Protein AF-A0A291Q7J2-F1 (afdb_monomer)

Organism: NCBI:txid1616117

Sequence (120 aa):
MKKFASLLSVVAMTGATFAAGTVAAGAATPEAAPTAVSSGSCPGKGMTVKAKESVKIRKTKKLNGTAVGLFPKGAKAKFTACTVSSGQTYRNLCGWDEDNRWSPIAYRGMKGWVPTACEI

Nearest PDB structures (foldseek):
  6biq-assembly4_C  TM=8.774E-01  e=1.745E-02  Trichomonas vaginalis
  4krt-assembly2_B  TM=7.238E-01  e=1.845E-02  Clostridium phage phiSM101
  6bio-assembly1_A  TM=8.635E-01  e=1.947E-01  Trichomonas vaginalis
  1udl-assembly1_A  TM=3.615E-01  e=5.652E-01  Homo sapiens
  8gme-assembly2_D  TM=4.472E-01  e=2.571E+00  Tequatrovirus

pLDDT: mean 78.38, std 22.17, range [40.47, 98.25]

Secondary structure (DSSP, 8-state):
------------------------------------------TTTT-EEEBSS-EEEESSSSTTSPEEEEE-TT-EEEESSSS-EEEEEEEEETTEEEEEEEEEEEETTEEEEEEGGGB-

Mean predicted aligned error: 15.54 Å

Structure (mmCIF, N/CA/C/O backbone):
data_AF-A0A291Q7J2-F1
#
_entry.id   AF-A0A291Q7J2-F1
#
loop_
_atom_site.group_PDB
_atom_site.id
_atom_site.type_symbol
_atom_site.label_atom_id
_atom_site.label_alt_id
_atom_site.label_comp_id
_atom_site.label_asym_id
_atom_site.label_entity_id
_atom_site.label_seq_id
_atom_site.pdbx_PDB_ins_code
_atom_site.Cartn_x
_atom_site.Cartn_y
_atom_site.Cartn_z
_atom_site.occupancy
_atom_site.B_iso_or_equiv
_atom_site.auth_seq_id
_atom_site.auth_comp_id
_atom_site.auth_asym_id
_atom_site.auth_atom_id
_atom_site.pdbx_PDB_model_num
ATOM 1 N N . MET A 1 1 ? -16.632 -26.279 46.308 1.00 40.75 1 MET A N 1
ATOM 2 C CA . MET A 1 1 ? -15.639 -25.700 47.239 1.00 40.75 1 MET A CA 1
ATOM 3 C C . MET A 1 1 ? -15.145 -24.373 46.663 1.00 40.75 1 MET A C 1
ATOM 5 O O . MET A 1 1 ? -14.709 -24.393 45.527 1.00 40.75 1 MET A O 1
ATOM 9 N N . LYS A 1 2 ? -15.294 -23.272 47.432 1.00 40.47 2 LYS A N 1
ATOM 10 C CA . LYS A 1 2 ? -14.628 -21.937 47.356 1.00 40.47 2 LYS A CA 1
ATOM 11 C C . LYS A 1 2 ? -14.579 -21.254 45.967 1.00 40.47 2 LYS A C 1
ATOM 13 O O . LYS A 1 2 ? -13.760 -21.622 45.146 1.00 40.47 2 LYS A O 1
ATOM 18 N N . LYS A 1 3 ? -15.457 -20.313 45.574 1.00 42.97 3 LYS A N 1
ATOM 19 C CA . LYS A 1 3 ? -15.701 -18.937 46.086 1.00 42.97 3 LYS A CA 1
ATOM 20 C C . LYS A 1 3 ? -14.439 -18.225 46.595 1.00 42.97 3 LYS A C 1
ATOM 22 O O . LYS A 1 3 ? -14.047 -18.464 47.729 1.00 42.97 3 LYS A O 1
ATOM 27 N N . PHE A 1 4 ? -13.909 -17.292 45.799 1.00 48.44 4 PHE A N 1
ATOM 28 C CA . PHE A 1 4 ? -13.101 -16.168 46.281 1.00 48.44 4 PHE A CA 1
ATOM 29 C C . PHE A 1 4 ? -13.573 -14.872 45.617 1.00 48.44 4 PHE A C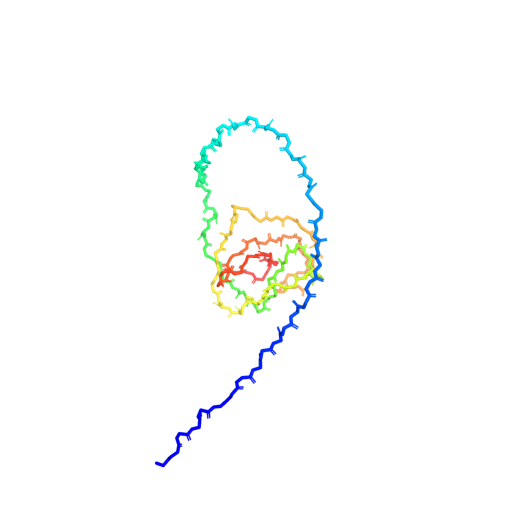 1
ATOM 31 O O . PHE A 1 4 ? -13.267 -14.577 44.467 1.00 48.44 4 PHE A O 1
ATOM 38 N N . ALA A 1 5 ? -14.379 -14.142 46.383 1.00 49.22 5 ALA A N 1
ATOM 39 C CA . ALA A 1 5 ? -14.574 -12.708 46.281 1.00 49.22 5 ALA A CA 1
ATOM 40 C C . ALA A 1 5 ? -13.519 -12.034 47.172 1.00 49.22 5 ALA A C 1
ATOM 42 O O . ALA A 1 5 ? -13.299 -12.520 48.282 1.00 49.22 5 ALA A O 1
ATOM 43 N N . SER A 1 6 ? -12.888 -10.953 46.706 1.00 44.19 6 SER A N 1
ATOM 44 C CA . SER A 1 6 ? -12.195 -9.911 47.497 1.00 44.19 6 SER A CA 1
ATOM 45 C C . SER A 1 6 ? -11.359 -9.038 46.555 1.00 44.19 6 SER A C 1
ATOM 47 O O . SER A 1 6 ? -10.811 -9.570 45.601 1.00 44.19 6 SER A O 1
ATOM 49 N N . LEU A 1 7 ? -11.143 -7.737 46.738 1.00 47.19 7 LEU A N 1
ATOM 50 C CA . LEU A 1 7 ? -11.627 -6.720 47.675 1.00 47.19 7 LEU A CA 1
ATOM 51 C C . LEU A 1 7 ? -11.088 -5.371 47.142 1.00 47.19 7 LEU A C 1
ATOM 53 O O . LEU A 1 7 ? -9.987 -5.316 46.604 1.00 47.19 7 LEU A O 1
ATOM 57 N N . LEU A 1 8 ? -11.897 -4.322 47.301 1.00 50.47 8 LEU A N 1
ATOM 58 C CA . LEU A 1 8 ? -11.564 -2.921 47.607 1.00 50.47 8 LEU A CA 1
ATOM 59 C C . LEU A 1 8 ? -10.150 -2.370 47.299 1.00 50.47 8 LEU A C 1
ATOM 61 O O . LEU A 1 8 ? -9.157 -2.760 47.906 1.00 50.47 8 LEU A O 1
ATOM 65 N N . SER A 1 9 ? -10.109 -1.270 46.540 1.00 44.66 9 SER A N 1
ATOM 66 C CA . SER A 1 9 ? -9.244 -0.122 46.858 1.00 44.66 9 SER A CA 1
ATOM 67 C C . SER A 1 9 ? -9.916 1.175 46.410 1.00 44.66 9 SER A C 1
ATOM 69 O O . SER A 1 9 ? -10.042 1.466 45.224 1.00 44.66 9 SER A O 1
ATOM 71 N N . VAL A 1 10 ? -10.398 1.920 47.405 1.00 49.84 10 VAL A N 1
ATOM 72 C CA . VAL A 1 10 ? -10.876 3.299 47.304 1.00 49.84 10 VAL A CA 1
ATOM 73 C C . VAL A 1 10 ? -9.643 4.194 47.388 1.00 49.84 10 VAL A C 1
ATOM 75 O O . VAL A 1 10 ? -8.947 4.168 48.399 1.00 49.84 10 VAL A O 1
ATOM 78 N N . VAL A 1 11 ? -9.371 4.991 46.354 1.00 58.19 11 VAL A N 1
ATOM 79 C CA . VAL A 1 11 ? -8.447 6.127 46.458 1.00 58.19 11 VAL A CA 1
ATOM 80 C C . VAL A 1 11 ? -9.297 7.386 46.536 1.00 58.19 11 VAL A C 1
ATOM 82 O O . VAL A 1 11 ? -9.892 7.820 45.552 1.00 58.19 11 VAL A O 1
ATOM 85 N N . ALA A 1 12 ? -9.381 7.932 47.746 1.00 49.75 12 ALA A N 1
ATOM 86 C CA . ALA A 1 12 ? -9.876 9.272 47.996 1.00 49.75 12 ALA A CA 1
ATOM 87 C C . ALA A 1 12 ? -8.844 10.274 47.460 1.00 49.75 12 ALA A C 1
ATOM 89 O O . ALA A 1 12 ? -7.695 10.271 47.899 1.00 49.75 12 ALA A O 1
ATOM 90 N N . MET A 1 13 ? -9.247 11.118 46.510 1.00 53.97 13 MET A N 1
ATOM 91 C CA . MET A 1 13 ? -8.453 12.265 46.076 1.00 53.97 13 MET A CA 1
ATOM 92 C C . MET A 1 13 ? -9.157 13.537 46.542 1.00 53.97 13 MET A C 1
ATOM 94 O O . MET A 1 13 ? -10.236 13.898 46.074 1.00 53.97 13 MET A O 1
ATOM 98 N N . THR A 1 14 ? -8.551 14.158 47.544 1.00 53.66 14 THR A N 1
ATOM 99 C CA . THR A 1 14 ? -8.992 15.378 48.206 1.00 53.66 14 THR A CA 1
ATOM 100 C C . THR A 1 14 ? -8.719 16.591 47.315 1.00 53.66 14 THR A C 1
ATOM 102 O O . THR A 1 14 ? -7.581 16.829 46.931 1.00 53.66 14 THR A O 1
ATOM 105 N N . GLY A 1 15 ? -9.782 17.343 47.020 1.00 46.41 15 GLY A N 1
ATOM 106 C CA . GLY A 1 15 ? -9.842 18.807 46.933 1.00 46.41 15 GLY A CA 1
ATOM 107 C C . GLY A 1 15 ? -8.802 19.586 46.116 1.00 46.41 15 GLY A C 1
ATOM 108 O O . GLY A 1 15 ? -7.696 19.838 46.578 1.00 46.41 15 GLY A O 1
ATOM 109 N N . ALA A 1 16 ? -9.263 20.176 45.011 1.00 48.38 16 ALA A N 1
ATOM 110 C CA . ALA A 1 16 ? -8.796 21.484 44.556 1.00 48.38 16 ALA A CA 1
ATOM 111 C C . ALA A 1 16 ? -10.021 22.329 44.172 1.00 48.38 16 ALA A C 1
ATOM 113 O O . ALA A 1 16 ? -10.735 22.031 43.217 1.00 48.38 16 ALA A O 1
ATOM 114 N N . THR A 1 17 ? -10.297 23.355 44.974 1.00 52.16 17 THR A N 1
ATOM 115 C CA . THR A 1 17 ? -11.300 24.392 44.717 1.00 52.16 17 THR A CA 1
ATOM 116 C C . THR A 1 17 ? -10.887 25.208 43.496 1.00 52.16 17 THR A C 1
ATOM 118 O O . THR A 1 17 ? -9.886 25.922 43.553 1.00 52.16 17 THR A O 1
ATOM 121 N N . PHE A 1 18 ? -11.658 25.134 42.411 1.00 51.94 18 PHE A N 1
ATOM 122 C CA . PHE A 1 18 ? -11.520 26.055 41.286 1.00 51.94 18 PHE A CA 1
ATOM 123 C C . PHE A 1 18 ? -12.528 27.195 41.413 1.00 51.94 18 PHE A C 1
ATOM 125 O O . PHE A 1 18 ? -13.723 26.988 41.615 1.00 51.94 18 PHE A O 1
ATOM 132 N N . ALA A 1 19 ? -11.974 28.402 41.343 1.00 46.84 19 ALA A N 1
ATOM 133 C CA . ALA A 1 19 ? -12.645 29.681 41.438 1.00 46.84 19 ALA A CA 1
ATOM 134 C C . ALA A 1 19 ? -13.791 29.818 40.425 1.00 46.84 19 ALA A C 1
ATOM 136 O O . ALA A 1 19 ? -13.671 29.432 39.261 1.00 46.84 19 ALA A O 1
ATOM 137 N N . ALA A 1 20 ? -14.888 30.417 40.886 1.00 47.78 20 ALA A N 1
ATOM 138 C CA . ALA A 1 20 ? -16.001 30.842 40.057 1.00 47.78 20 ALA A CA 1
ATOM 139 C C . ALA A 1 20 ? -15.524 31.892 39.039 1.00 47.78 20 ALA A C 1
ATOM 141 O O . ALA A 1 20 ? -15.213 33.025 39.401 1.00 47.78 20 ALA A O 1
ATOM 142 N N . GLY A 1 21 ? -15.462 31.498 37.769 1.00 44.41 21 GLY A N 1
ATOM 143 C CA . GLY A 1 21 ? -15.323 32.398 36.631 1.00 44.41 21 GLY A CA 1
ATOM 144 C C . GLY A 1 21 ? -16.674 32.546 35.939 1.00 44.41 21 GLY A C 1
ATOM 145 O O . GLY A 1 21 ? -17.205 31.583 35.390 1.00 44.41 21 GLY A O 1
ATOM 146 N N . THR A 1 22 ? -17.243 33.744 35.986 1.00 51.31 22 THR A N 1
ATOM 147 C CA . THR A 1 22 ? -18.416 34.163 35.214 1.00 51.31 22 THR A CA 1
ATOM 148 C C . THR A 1 22 ? -18.110 34.059 33.719 1.00 51.31 22 THR A C 1
ATOM 150 O O . THR A 1 22 ? -17.231 34.762 33.224 1.00 51.31 22 THR A O 1
ATOM 153 N N . VAL A 1 23 ? -18.843 33.218 32.983 1.00 45.56 23 VAL A N 1
ATOM 154 C CA . VAL A 1 23 ? -18.830 33.232 31.512 1.00 45.56 23 VAL A CA 1
ATOM 155 C C . VAL A 1 23 ? -20.130 33.815 30.979 1.00 45.56 23 VAL A C 1
ATOM 157 O O . VAL A 1 23 ? -21.232 33.402 31.334 1.00 45.56 23 VAL A O 1
ATOM 160 N N . ALA A 1 24 ? -19.940 34.846 30.163 1.00 42.72 24 ALA A N 1
ATOM 161 C CA . ALA A 1 24 ? -20.946 35.639 29.493 1.00 42.72 24 ALA A CA 1
ATOM 162 C C . ALA A 1 24 ? -21.830 34.802 28.558 1.00 42.72 24 ALA A C 1
ATOM 164 O O . ALA A 1 24 ? -21.384 33.836 27.937 1.00 42.72 24 ALA A O 1
ATOM 165 N N . ALA A 1 25 ? -23.085 35.234 28.437 1.00 49.53 25 ALA A N 1
ATOM 166 C CA . ALA A 1 25 ? -24.047 34.747 27.464 1.00 49.53 25 ALA A CA 1
ATOM 167 C C . ALA A 1 25 ? -23.496 34.884 26.032 1.00 49.53 25 ALA A C 1
ATOM 169 O O . ALA A 1 25 ? -23.217 35.989 25.568 1.00 49.53 25 ALA A O 1
ATOM 170 N N . GLY A 1 26 ? -23.361 33.755 25.337 1.00 41.97 26 GLY A N 1
ATOM 171 C CA . GLY A 1 26 ? -23.062 33.677 23.910 1.00 41.97 26 GLY A CA 1
ATOM 172 C C . GLY A 1 26 ? -24.213 32.980 23.191 1.00 41.97 26 GLY A C 1
ATOM 173 O O . GLY A 1 26 ? -24.588 31.868 23.555 1.00 41.97 26 GLY A O 1
ATOM 174 N N . ALA A 1 27 ? -24.799 33.672 22.218 1.00 49.34 27 ALA A N 1
ATOM 175 C CA . ALA A 1 27 ? -25.952 33.246 21.437 1.00 49.34 27 ALA A CA 1
ATOM 176 C C . ALA A 1 27 ? -25.751 31.874 20.764 1.00 49.34 27 ALA A C 1
ATOM 178 O O . ALA A 1 27 ? -24.702 31.596 20.184 1.00 49.34 27 ALA A O 1
ATOM 179 N N . ALA A 1 28 ? -26.788 31.036 20.824 1.00 48.97 28 ALA A N 1
ATOM 180 C CA . ALA A 1 28 ? -26.839 29.746 20.152 1.00 48.97 28 ALA A CA 1
ATOM 181 C C . ALA A 1 28 ? -27.010 29.937 18.636 1.00 48.97 28 ALA A C 1
ATOM 183 O O . ALA A 1 28 ? -28.066 30.362 18.166 1.00 48.97 28 ALA A O 1
ATOM 184 N N . THR A 1 29 ? -25.973 29.605 17.871 1.00 49.66 29 THR A N 1
ATOM 185 C CA . THR A 1 29 ? -26.041 29.469 16.410 1.00 49.66 29 THR A CA 1
ATOM 186 C C . THR A 1 29 ? -26.530 28.054 16.069 1.00 49.66 29 THR A C 1
ATOM 188 O O . THR A 1 29 ? -26.009 27.098 16.646 1.00 49.66 29 THR A O 1
ATOM 191 N N . PRO A 1 30 ? -27.508 27.868 15.164 1.00 50.00 30 PRO A N 1
ATOM 192 C CA . PRO A 1 30 ? -27.978 26.538 14.787 1.00 50.00 30 PRO A CA 1
ATOM 193 C C . PRO A 1 30 ? -26.901 25.774 14.004 1.00 50.00 30 PRO A C 1
ATOM 195 O O . PRO A 1 30 ? -26.405 26.238 12.977 1.00 50.00 30 PRO A O 1
ATOM 198 N N . GLU A 1 31 ? -26.550 24.590 14.504 1.00 56.84 31 GLU A N 1
ATOM 199 C CA . GLU A 1 31 ? -25.625 23.653 13.871 1.00 56.84 31 GLU A CA 1
ATOM 200 C C . GLU A 1 31 ? -26.294 23.029 12.637 1.00 56.84 31 GLU A C 1
ATOM 202 O O . GLU A 1 31 ? -27.278 22.294 12.734 1.00 56.84 31 GLU A O 1
ATOM 207 N N . ALA A 1 32 ? -25.798 23.383 11.450 1.00 50.97 32 ALA A N 1
ATOM 208 C CA . ALA A 1 32 ? -26.272 22.830 10.189 1.00 50.97 32 ALA A CA 1
ATOM 209 C C . ALA A 1 32 ? -25.948 21.329 10.117 1.00 50.97 32 ALA A C 1
ATOM 211 O O . ALA A 1 32 ? -24.798 20.919 10.280 1.00 50.97 32 ALA A O 1
ATOM 212 N N . ALA A 1 33 ? -26.968 20.509 9.854 1.00 61.09 33 ALA A N 1
ATOM 213 C CA . ALA A 1 33 ? -26.822 19.066 9.701 1.00 61.09 33 ALA A CA 1
ATOM 214 C C . ALA A 1 33 ? -25.812 18.724 8.583 1.00 61.09 33 ALA A C 1
ATOM 216 O O . ALA A 1 33 ? -25.845 19.352 7.520 1.00 61.09 33 ALA A O 1
ATOM 217 N N . PRO A 1 34 ? -24.927 17.727 8.774 1.00 50.28 34 PRO A N 1
ATOM 218 C CA . PRO A 1 34 ? -23.932 17.377 7.772 1.00 50.28 34 PRO A CA 1
ATOM 219 C C . PRO A 1 34 ? -24.608 16.821 6.515 1.00 50.28 34 PRO A C 1
ATOM 221 O O . PRO A 1 34 ? -25.216 15.749 6.526 1.00 50.28 34 PRO A O 1
ATOM 224 N N . THR A 1 35 ? -24.465 17.547 5.409 1.00 46.88 35 THR A N 1
ATOM 225 C CA . THR A 1 35 ? -24.861 17.105 4.073 1.00 46.88 35 THR A CA 1
ATOM 226 C C . THR A 1 35 ? -24.073 15.848 3.710 1.00 46.88 35 THR A C 1
ATOM 228 O O . THR A 1 35 ? -22.849 15.884 3.566 1.00 46.88 35 THR A O 1
ATOM 231 N N . ALA A 1 36 ? -24.766 14.718 3.565 1.00 57.78 36 ALA A N 1
ATOM 232 C CA . ALA A 1 36 ? -2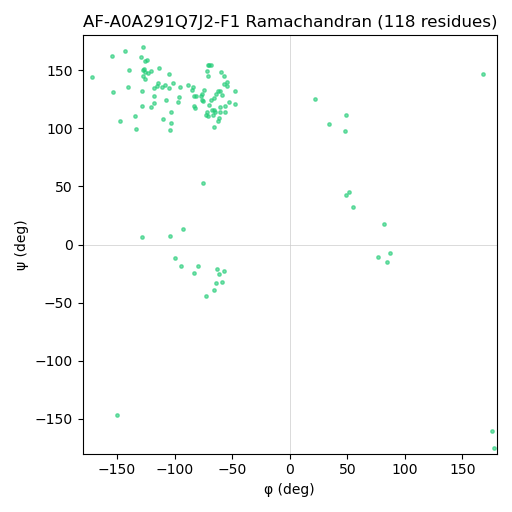4.167 13.481 3.088 1.00 57.78 36 ALA A CA 1
ATOM 233 C C . ALA A 1 36 ? -23.655 13.684 1.654 1.00 57.78 36 ALA A C 1
ATOM 235 O O . ALA A 1 36 ? -24.428 13.771 0.700 1.00 57.78 36 ALA A O 1
ATOM 236 N N . VAL A 1 37 ? -22.334 13.778 1.500 1.00 45.66 37 VAL A N 1
ATOM 237 C CA . VAL A 1 37 ? -21.687 13.818 0.189 1.00 45.66 37 VAL A CA 1
ATOM 238 C C . VAL A 1 37 ? -21.869 12.468 -0.500 1.00 45.66 37 VAL A C 1
ATOM 240 O O . VAL A 1 37 ? -21.375 11.438 -0.036 1.00 45.66 37 VAL A O 1
ATOM 243 N N . SER A 1 38 ? -22.595 12.480 -1.619 1.00 48.62 38 SER A N 1
ATOM 244 C CA . SER A 1 38 ? -22.723 11.334 -2.514 1.00 48.62 38 SER A CA 1
ATOM 245 C C . SER A 1 38 ? -21.327 10.893 -2.947 1.00 48.62 38 SER A C 1
ATOM 247 O O . SER A 1 38 ? -20.593 11.634 -3.606 1.00 48.62 38 SER A O 1
ATOM 249 N N . SER A 1 39 ? -20.920 9.696 -2.529 1.00 49.81 39 SER A N 1
ATOM 250 C CA . SER A 1 39 ? -19.664 9.098 -2.957 1.00 49.81 39 SER A CA 1
ATOM 251 C C . SER A 1 39 ? -19.750 8.800 -4.450 1.00 49.81 39 SER A C 1
ATOM 253 O O . SER A 1 39 ? -20.361 7.804 -4.841 1.00 49.81 39 SER A O 1
ATOM 255 N N . GLY A 1 40 ? -19.144 9.661 -5.270 1.00 49.31 40 GLY A N 1
ATOM 256 C CA . GLY A 1 40 ? -19.011 9.447 -6.707 1.00 49.31 40 GLY A CA 1
ATOM 257 C C . GLY A 1 40 ? -18.503 8.033 -6.983 1.00 49.31 40 GLY A C 1
ATOM 258 O O . GLY A 1 40 ? -17.456 7.625 -6.471 1.00 49.31 40 GLY A O 1
ATOM 259 N N . SER A 1 41 ? -19.284 7.260 -7.739 1.00 53.19 41 SER A N 1
ATOM 260 C CA . SER A 1 41 ? -18.883 5.925 -8.172 1.00 53.19 41 SER A CA 1
ATOM 261 C C . SER A 1 41 ? -17.716 6.072 -9.130 1.00 53.19 41 SER A C 1
ATOM 263 O O . SER A 1 41 ? -17.869 6.587 -10.233 1.00 53.19 41 SER A O 1
ATOM 265 N N . CYS A 1 42 ? -16.542 5.635 -8.698 1.00 57.44 42 CYS A N 1
ATOM 266 C CA . CYS A 1 42 ? -15.398 5.502 -9.574 1.00 57.44 42 CYS A CA 1
ATOM 267 C C . CYS A 1 42 ? -15.085 4.016 -9.762 1.00 57.44 42 CYS A C 1
ATOM 269 O O . CYS A 1 42 ? -15.086 3.265 -8.782 1.00 57.44 42 CYS A O 1
ATOM 271 N N . PRO A 1 43 ? -14.807 3.583 -11.001 1.00 64.31 43 PRO A N 1
ATOM 272 C CA . PRO A 1 43 ? -14.780 2.168 -11.367 1.00 64.31 43 PRO A CA 1
ATOM 273 C C . PRO A 1 43 ? -13.718 1.358 -10.607 1.00 64.31 43 PRO A C 1
ATOM 275 O O . PRO A 1 43 ? -13.898 0.164 -10.401 1.00 64.31 43 PRO A O 1
ATOM 278 N N . GLY A 1 44 ? -12.645 2.005 -10.134 1.00 62.38 44 GLY A N 1
ATOM 279 C CA . GLY A 1 44 ? -11.576 1.354 -9.369 1.00 62.38 44 GLY A CA 1
ATOM 280 C C . GLY A 1 44 ? -11.846 1.191 -7.868 1.00 62.38 44 GLY A C 1
ATOM 281 O O . GLY A 1 44 ? -11.289 0.296 -7.233 1.00 62.38 44 GLY A O 1
ATOM 282 N N . LYS A 1 45 ? -12.700 2.020 -7.253 1.00 76.56 45 LYS A N 1
ATOM 283 C CA . LYS A 1 45 ? -12.906 1.974 -5.796 1.00 76.56 45 LYS A CA 1
ATOM 284 C C . LYS A 1 45 ? -13.786 0.789 -5.425 1.00 76.56 45 LYS A C 1
ATOM 286 O O . LYS A 1 45 ? -14.894 0.635 -5.921 1.00 76.56 45 LYS A O 1
ATOM 291 N N . GLY A 1 46 ? -13.309 -0.028 -4.491 1.00 79.12 46 GLY A N 1
ATOM 292 C CA . GLY A 1 46 ? -13.983 -1.260 -4.089 1.00 79.12 46 GLY A CA 1
ATOM 293 C C . GLY A 1 46 ? -13.624 -2.480 -4.938 1.00 79.12 46 GLY A C 1
ATOM 294 O O . GLY A 1 46 ? -13.975 -3.589 -4.528 1.00 79.12 46 GLY A O 1
ATOM 295 N N . MET A 1 47 ? -12.870 -2.311 -6.036 1.00 87.06 47 MET A N 1
ATOM 296 C CA . MET A 1 47 ? -12.254 -3.441 -6.731 1.00 87.06 47 MET A CA 1
ATOM 297 C C . MET A 1 47 ? -11.356 -4.220 -5.774 1.00 87.06 47 MET A C 1
ATOM 299 O O . MET A 1 47 ? -10.729 -3.655 -4.874 1.00 87.06 47 MET A O 1
ATOM 303 N N . THR A 1 48 ? -11.329 -5.535 -5.959 1.00 91.19 48 THR A N 1
ATOM 304 C CA . THR A 1 48 ? -10.536 -6.428 -5.120 1.00 91.19 48 THR A CA 1
ATOM 305 C C . THR A 1 48 ? -9.196 -6.699 -5.774 1.00 91.19 48 THR A C 1
ATOM 307 O O . THR A 1 48 ? -9.146 -7.016 -6.955 1.00 91.19 48 THR A O 1
ATOM 310 N N . VAL A 1 49 ? -8.141 -6.634 -4.976 1.00 93.25 49 VAL A N 1
ATOM 311 C CA . VAL A 1 49 ? -6.771 -6.941 -5.373 1.00 93.25 49 VAL A CA 1
ATOM 312 C C . VAL A 1 49 ? -6.204 -8.036 -4.481 1.00 93.25 49 VAL A C 1
ATOM 314 O O . VAL A 1 49 ? -6.579 -8.134 -3.305 1.00 93.25 49 VAL A O 1
ATOM 317 N N . LYS A 1 50 ? -5.326 -8.883 -5.022 1.00 96.69 50 LYS A N 1
ATOM 318 C CA . LYS A 1 50 ? -4.614 -9.908 -4.257 1.00 96.69 50 LYS A CA 1
ATOM 319 C C . LYS A 1 50 ? -3.160 -9.529 -4.023 1.00 96.69 50 LYS A C 1
ATOM 321 O O . LYS A 1 50 ? -2.513 -8.947 -4.879 1.00 96.69 50 LYS A O 1
ATO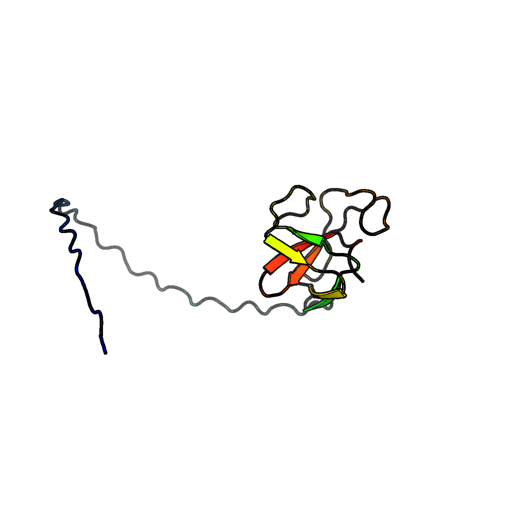M 326 N N . ALA A 1 51 ? -2.617 -9.928 -2.878 1.00 96.94 51 ALA A N 1
ATOM 327 C CA . ALA A 1 51 ? -1.189 -9.786 -2.619 1.00 96.94 51 ALA A CA 1
ATOM 328 C C . ALA A 1 51 ? -0.392 -10.859 -3.380 1.00 96.94 51 ALA A C 1
ATOM 330 O O . ALA A 1 51 ? -0.607 -12.057 -3.168 1.00 96.94 51 ALA A O 1
ATOM 331 N N . LYS A 1 52 ? 0.573 -10.446 -4.204 1.00 96.25 52 LYS A N 1
ATOM 332 C CA . LYS A 1 52 ? 1.557 -11.339 -4.837 1.00 96.25 52 LYS A CA 1
ATOM 333 C C . LYS A 1 52 ? 2.485 -11.972 -3.798 1.00 96.25 52 LYS A C 1
ATOM 335 O O . LYS A 1 52 ? 2.811 -13.157 -3.875 1.00 96.25 52 LYS A O 1
ATOM 340 N N . GLU A 1 53 ? 2.865 -11.179 -2.799 1.00 95.69 53 GLU A N 1
ATOM 341 C CA . GLU A 1 53 ? 3.755 -11.526 -1.690 1.00 95.69 53 GLU A CA 1
ATOM 342 C C . GLU A 1 53 ? 3.280 -10.850 -0.399 1.00 95.69 53 GLU A C 1
ATOM 344 O O . GLU A 1 53 ? 2.443 -9.949 -0.429 1.00 95.69 53 GLU A O 1
ATOM 349 N N . SER A 1 54 ? 3.800 -11.278 0.752 1.00 96.50 54 SER A N 1
ATOM 350 C CA . SER A 1 54 ? 3.457 -10.648 2.029 1.00 96.50 54 SER A CA 1
ATOM 351 C C . SER A 1 54 ? 4.106 -9.267 2.135 1.00 96.50 54 SER A C 1
ATOM 353 O O . SER A 1 54 ? 5.325 -9.160 2.245 1.00 96.50 54 SER A O 1
ATOM 355 N N . VAL A 1 55 ? 3.293 -8.208 2.152 1.00 96.62 55 VAL A N 1
ATOM 356 C CA . VAL A 1 55 ? 3.762 -6.815 2.138 1.00 96.62 55 VAL A CA 1
ATOM 357 C C . VAL A 1 55 ? 3.156 -5.998 3.276 1.00 96.62 55 VAL A C 1
ATOM 359 O O . VAL A 1 55 ? 2.018 -6.204 3.692 1.00 96.62 55 VAL A O 1
ATOM 362 N N . LYS A 1 56 ? 3.923 -5.054 3.827 1.00 97.88 56 LYS A N 1
ATOM 363 C CA . LYS A 1 56 ? 3.440 -4.157 4.888 1.00 97.88 56 LYS A CA 1
ATOM 364 C C . LYS A 1 56 ? 2.504 -3.099 4.304 1.00 97.88 56 LYS A C 1
ATOM 366 O O . LYS A 1 56 ? 2.860 -2.432 3.336 1.00 97.88 56 LYS A O 1
ATOM 371 N N . ILE A 1 57 ? 1.362 -2.892 4.953 1.00 98.12 57 ILE A N 1
ATOM 372 C CA . ILE A 1 57 ? 0.437 -1.787 4.675 1.00 98.12 57 ILE A CA 1
ATOM 373 C C . ILE A 1 57 ? 0.950 -0.562 5.426 1.00 98.12 57 ILE A C 1
ATOM 375 O O . ILE A 1 57 ? 1.199 -0.647 6.630 1.00 98.12 57 ILE A O 1
ATOM 379 N N . ARG A 1 58 ? 1.119 0.576 4.749 1.00 98.25 58 ARG A N 1
ATOM 380 C CA . ARG A 1 58 ? 1.786 1.756 5.328 1.00 98.25 58 ARG A CA 1
ATOM 381 C C . ARG A 1 58 ? 0.899 2.992 5.353 1.00 98.25 58 ARG A C 1
ATOM 383 O O . ARG A 1 58 ? 0.073 3.180 4.467 1.00 98.25 58 ARG A O 1
ATOM 390 N N . LYS A 1 59 ? 1.097 3.871 6.345 1.00 97.38 59 LYS A N 1
ATOM 391 C CA . LYS A 1 59 ? 0.388 5.169 6.414 1.00 97.38 59 LYS A CA 1
ATOM 392 C C . LYS A 1 59 ? 0.748 6.087 5.249 1.00 97.38 59 LYS A C 1
ATOM 394 O O . LYS A 1 59 ? -0.086 6.857 4.789 1.00 97.38 59 LYS A O 1
ATOM 399 N N . THR A 1 60 ? 1.989 6.003 4.778 1.00 97.12 60 THR A N 1
ATOM 400 C CA . THR A 1 60 ? 2.530 6.836 3.701 1.00 97.12 60 THR A CA 1
ATOM 401 C C . THR A 1 60 ? 3.115 5.967 2.592 1.00 97.12 60 THR A C 1
ATOM 403 O O . THR A 1 60 ? 3.488 4.816 2.817 1.00 97.12 60 THR A O 1
ATOM 406 N N . LYS A 1 61 ? 3.213 6.534 1.386 1.00 97.56 61 LYS A N 1
ATOM 407 C CA . LYS A 1 61 ? 3.751 5.898 0.172 1.00 97.56 61 LYS A CA 1
ATOM 408 C C . LYS A 1 61 ? 5.286 5.813 0.198 1.00 97.56 61 LYS A C 1
ATOM 410 O O . LYS A 1 61 ? 5.959 6.358 -0.674 1.00 97.56 61 LYS A O 1
ATOM 415 N N . LYS A 1 62 ? 5.838 5.250 1.276 1.00 96.81 62 LYS A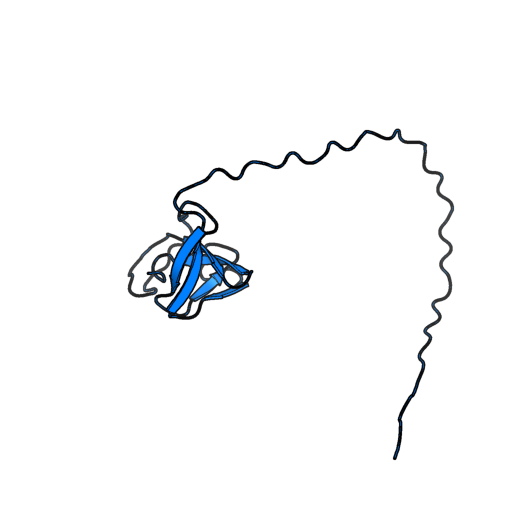 N 1
ATOM 416 C CA . LYS A 1 62 ? 7.279 5.123 1.537 1.00 96.81 62 LYS A CA 1
ATOM 417 C C . LYS A 1 62 ? 7.585 3.771 2.168 1.00 96.81 62 LYS A C 1
ATOM 419 O O . LYS A 1 62 ? 6.922 3.397 3.130 1.00 96.81 62 LYS A O 1
ATOM 424 N N . LEU A 1 63 ? 8.627 3.075 1.715 1.00 95.62 63 LEU A N 1
ATOM 425 C CA . LEU A 1 63 ? 9.074 1.789 2.274 1.00 95.62 63 LEU A CA 1
ATOM 426 C C . LEU A 1 63 ? 9.542 1.890 3.732 1.00 95.62 63 LEU A C 1
ATOM 428 O O . LEU A 1 63 ? 9.513 0.894 4.446 1.00 95.62 63 LEU A O 1
ATOM 432 N N . ASN A 1 64 ? 9.914 3.078 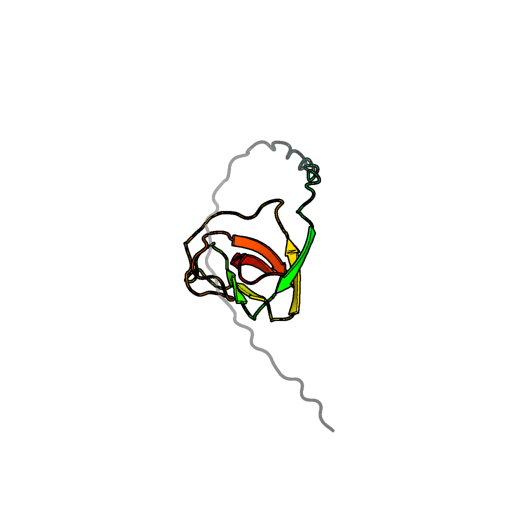4.203 1.00 95.25 64 ASN A N 1
ATOM 433 C CA . ASN A 1 64 ? 10.266 3.308 5.609 1.00 95.25 64 ASN A CA 1
ATOM 434 C C . ASN A 1 64 ? 9.148 4.025 6.387 1.00 95.25 64 ASN A C 1
ATOM 436 O O . ASN A 1 64 ? 9.335 4.402 7.538 1.00 95.25 64 ASN A O 1
ATOM 440 N N . GLY A 1 65 ? 7.970 4.213 5.780 1.00 94.81 65 GLY A N 1
ATOM 441 C CA . GLY A 1 65 ? 6.802 4.774 6.458 1.00 94.81 65 GLY A CA 1
ATOM 442 C C . GLY A 1 65 ? 6.214 3.814 7.495 1.00 94.81 65 GLY A C 1
ATOM 443 O O . GLY A 1 65 ? 6.345 2.593 7.365 1.00 94.81 65 GLY A O 1
ATOM 444 N N . THR A 1 66 ? 5.523 4.358 8.501 1.00 97.88 66 THR A N 1
ATOM 445 C CA . THR A 1 66 ? 4.875 3.586 9.572 1.00 97.88 66 THR A CA 1
ATOM 446 C C . THR A 1 66 ? 3.971 2.497 8.998 1.00 97.88 66 THR A C 1
ATOM 448 O O . THR A 1 66 ? 3.037 2.789 8.244 1.00 97.88 66 THR A O 1
ATOM 451 N N . ALA A 1 67 ? 4.238 1.246 9.372 1.00 97.75 67 ALA A N 1
ATOM 452 C CA . ALA A 1 67 ? 3.376 0.126 9.035 1.00 97.75 67 ALA A CA 1
ATOM 453 C C . ALA A 1 67 ? 2.140 0.138 9.943 1.00 97.75 67 ALA A C 1
ATOM 455 O O . ALA A 1 67 ? 2.262 0.242 11.160 1.00 97.75 67 ALA A O 1
ATOM 456 N N . VAL A 1 68 ? 0.957 0.042 9.344 1.00 97.75 68 VAL A N 1
ATOM 457 C CA . VAL A 1 68 ? -0.323 -0.107 10.057 1.00 97.75 68 VAL A CA 1
ATOM 458 C C . VAL A 1 68 ? -0.806 -1.548 10.079 1.00 97.75 68 VAL A C 1
ATOM 460 O O . VAL A 1 68 ? -1.741 -1.859 10.802 1.00 97.75 68 VAL A O 1
ATOM 463 N N . GLY A 1 69 ? -0.183 -2.418 9.284 1.00 97.25 69 GLY A N 1
ATOM 464 C CA . GLY A 1 69 ? -0.554 -3.818 9.200 1.00 97.25 69 GLY A CA 1
ATOM 465 C C . GLY A 1 69 ? 0.266 -4.595 8.186 1.00 97.25 69 GLY A C 1
ATOM 466 O O . GLY A 1 69 ? 1.192 -4.073 7.558 1.00 97.25 69 GLY A O 1
ATOM 467 N N . LEU A 1 70 ? -0.120 -5.854 8.012 1.00 97.69 70 LEU A N 1
ATOM 468 C CA . LEU A 1 70 ? 0.439 -6.773 7.031 1.00 97.69 70 LEU A CA 1
ATOM 469 C C . LEU A 1 70 ? -0.661 -7.194 6.053 1.00 97.69 70 LEU A C 1
ATOM 471 O O . LEU A 1 70 ? -1.766 -7.534 6.477 1.00 97.69 70 LEU A O 1
ATOM 475 N N . PHE A 1 71 ? -0.342 -7.185 4.763 1.00 97.56 71 PHE A N 1
ATOM 476 C CA . PHE A 1 71 ? -1.145 -7.753 3.690 1.00 97.56 71 PHE A CA 1
ATOM 477 C C . PHE A 1 71 ? -0.493 -9.076 3.253 1.00 97.56 71 PHE A C 1
ATOM 479 O O . PHE A 1 71 ? 0.517 -9.047 2.551 1.00 97.56 71 PHE A O 1
ATOM 486 N N . PRO A 1 72 ? -0.979 -10.235 3.736 1.00 98.00 72 PRO A N 1
ATOM 487 C CA . PRO A 1 72 ? -0.324 -11.521 3.498 1.00 98.00 72 PRO A CA 1
ATOM 488 C C . PRO A 1 72 ? -0.479 -11.985 2.051 1.00 98.00 72 PRO A C 1
ATOM 490 O O . PRO A 1 72 ? -1.522 -11.746 1.442 1.00 98.00 72 PRO A O 1
ATOM 493 N N . LYS A 1 73 ? 0.505 -12.733 1.540 1.00 97.62 73 LYS A N 1
ATOM 494 C CA . LYS A 1 73 ? 0.449 -13.371 0.215 1.00 97.62 73 LYS A CA 1
ATOM 495 C C . LYS A 1 73 ? -0.881 -14.103 -0.017 1.00 97.62 73 LYS A C 1
ATOM 497 O O . LYS A 1 73 ? -1.340 -14.864 0.831 1.00 97.62 73 LYS A O 1
ATOM 502 N N . GLY A 1 74 ? -1.493 -13.875 -1.178 1.00 96.44 74 GLY A N 1
ATOM 503 C CA . GLY A 1 74 ? -2.755 -14.489 -1.597 1.00 96.44 74 GLY A CA 1
ATOM 504 C C . GLY A 1 74 ? -4.016 -13.912 -0.944 1.00 96.44 74 GLY A C 1
ATOM 505 O O . GLY A 1 74 ? -5.122 -14.210 -1.406 1.00 96.44 74 GLY A O 1
ATOM 506 N N . ALA A 1 75 ? -3.885 -13.069 0.087 1.00 97.56 75 ALA A N 1
ATOM 507 C CA . ALA A 1 75 ? -5.022 -12.394 0.698 1.00 97.56 75 ALA A CA 1
ATOM 508 C C . ALA A 1 75 ? -5.630 -11.366 -0.263 1.00 97.56 75 ALA A C 1
ATOM 510 O O . ALA A 1 75 ? -4.952 -10.837 -1.141 1.00 97.56 75 ALA A O 1
ATOM 511 N N . LYS A 1 76 ? -6.919 -11.072 -0.072 1.00 96.75 76 LYS A N 1
ATOM 512 C CA . LYS A 1 76 ? -7.685 -10.104 -0.864 1.00 96.75 76 LYS A CA 1
ATOM 513 C C . LYS A 1 76 ? -7.913 -8.818 -0.070 1.00 96.75 76 LYS A C 1
ATOM 515 O O . LYS A 1 76 ? -8.321 -8.886 1.089 1.00 96.75 76 LYS A O 1
ATOM 520 N N . ALA A 1 77 ? -7.711 -7.667 -0.700 1.00 95.88 77 ALA A N 1
ATOM 521 C CA . ALA A 1 77 ? -8.011 -6.344 -0.155 1.00 95.88 77 ALA A CA 1
ATOM 522 C C . ALA A 1 77 ? -8.845 -5.535 -1.154 1.00 95.88 77 ALA A C 1
ATOM 524 O O . ALA A 1 77 ? -8.891 -5.871 -2.333 1.00 95.88 77 ALA A O 1
ATOM 525 N N . LYS A 1 78 ? -9.519 -4.479 -0.691 1.00 94.94 78 LYS A N 1
ATOM 526 C CA . LYS A 1 78 ? -10.283 -3.579 -1.570 1.00 94.94 78 LYS A CA 1
ATOM 527 C C . LYS A 1 78 ? -9.508 -2.298 -1.829 1.00 94.94 78 LYS A C 1
ATOM 529 O O . LYS A 1 78 ? -8.984 -1.725 -0.878 1.00 94.94 78 LYS A O 1
ATOM 534 N N . PHE A 1 79 ? -9.519 -1.796 -3.056 1.00 93.19 79 PHE A N 1
ATOM 535 C CA . PHE A 1 79 ? -9.054 -0.443 -3.343 1.00 93.19 79 PHE A CA 1
ATOM 536 C C . PHE A 1 79 ? -9.918 0.592 -2.616 1.00 93.19 79 PHE A C 1
ATOM 538 O O . PHE A 1 79 ? -11.151 0.531 -2.647 1.00 93.19 79 PHE A O 1
ATOM 545 N N . THR A 1 80 ? -9.279 1.550 -1.945 1.00 91.81 80 THR A N 1
ATOM 546 C CA . THR A 1 80 ? -9.979 2.638 -1.238 1.00 91.81 80 THR A CA 1
ATOM 547 C C . THR A 1 80 ? -10.126 3.896 -2.079 1.00 91.81 80 THR A C 1
ATOM 549 O O . THR A 1 80 ? -11.011 4.702 -1.788 1.00 91.81 80 THR A O 1
ATOM 552 N N . ALA A 1 81 ? -9.322 4.032 -3.132 1.00 87.75 81 ALA A N 1
ATOM 553 C CA . ALA A 1 81 ? -9.415 5.101 -4.113 1.00 87.75 81 ALA A CA 1
ATOM 554 C C . ALA A 1 81 ? -9.485 4.533 -5.533 1.00 87.75 81 ALA A C 1
ATOM 556 O O . ALA A 1 81 ? -9.296 3.342 -5.764 1.00 87.75 81 ALA A O 1
ATOM 557 N N . CYS A 1 82 ? -9.782 5.416 -6.474 1.00 81.81 82 CYS A N 1
ATOM 558 C CA . CYS A 1 82 ? -10.025 5.089 -7.873 1.00 81.81 82 CYS A CA 1
ATOM 559 C C . CYS A 1 82 ? -8.736 4.882 -8.674 1.00 81.81 82 CYS A C 1
ATOM 561 O O . CYS A 1 82 ? -8.779 4.344 -9.775 1.00 81.81 82 CYS A O 1
ATOM 563 N N . THR A 1 83 ? -7.613 5.369 -8.150 1.00 84.75 83 THR A N 1
ATOM 564 C CA . THR A 1 83 ? -6.333 5.438 -8.847 1.00 84.75 83 THR A CA 1
ATOM 565 C C . THR A 1 83 ? -5.193 5.064 -7.912 1.00 84.75 83 THR A C 1
ATOM 567 O O . THR A 1 83 ? -5.239 5.295 -6.698 1.00 84.75 83 THR A O 1
ATOM 570 N N . VAL A 1 84 ? -4.141 4.498 -8.499 1.00 90.69 84 VAL A N 1
ATOM 571 C CA . VAL A 1 84 ? -2.834 4.405 -7.849 1.00 90.69 84 VAL A CA 1
ATOM 572 C C . VAL A 1 84 ? -2.211 5.794 -7.771 1.00 90.69 84 VAL A C 1
ATOM 574 O O . VAL A 1 84 ? -2.529 6.688 -8.554 1.00 90.69 84 VAL A O 1
ATOM 577 N N . SER A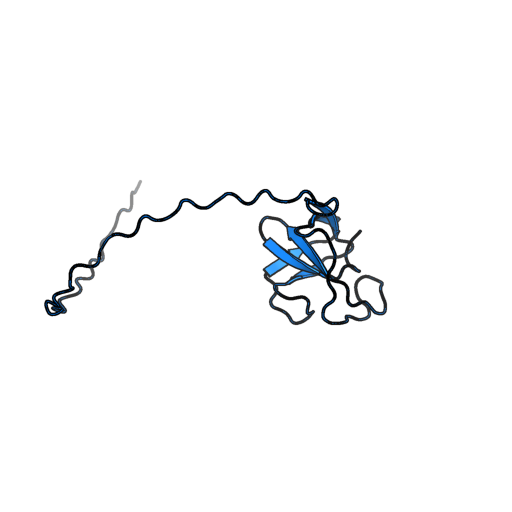 1 85 ? -1.325 6.000 -6.807 1.00 93.12 85 SER A N 1
ATOM 578 C CA . SER A 1 85 ? -0.635 7.274 -6.624 1.00 93.12 85 SER A CA 1
ATOM 579 C C . SER A 1 85 ? 0.868 7.079 -6.613 1.00 93.12 85 SER A C 1
ATOM 581 O O . SER A 1 85 ? 1.369 6.147 -5.989 1.00 93.12 85 SER A O 1
ATOM 583 N N . SER A 1 86 ? 1.599 8.015 -7.209 1.00 96.12 86 SER A N 1
ATOM 584 C CA . SER A 1 86 ? 3.059 8.020 -7.129 1.00 96.12 86 SER A CA 1
ATOM 585 C C . SER A 1 86 ? 3.539 8.400 -5.724 1.00 96.12 86 SER A C 1
ATOM 587 O O . SER A 1 86 ? 2.906 9.198 -5.018 1.00 96.12 86 SER A O 1
ATOM 589 N N . GLY A 1 87 ? 4.646 7.805 -5.293 1.00 95.94 87 GLY A N 1
ATOM 590 C CA . GLY A 1 87 ? 5.277 8.022 -3.993 1.00 95.94 87 GLY A CA 1
ATOM 591 C C . GLY A 1 87 ? 6.786 7.825 -4.060 1.00 95.94 87 GL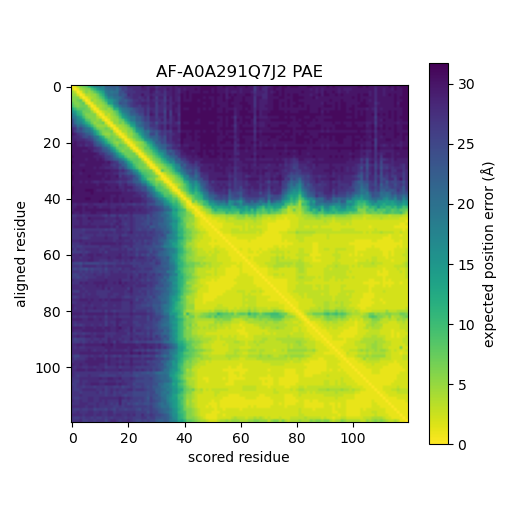Y A C 1
ATOM 592 O O . GLY A 1 87 ? 7.406 8.122 -5.075 1.00 95.94 87 GLY A O 1
ATOM 593 N N . GLN A 1 88 ? 7.387 7.324 -2.979 1.00 97.44 88 GLN A N 1
ATOM 594 C CA . GLN A 1 88 ? 8.792 6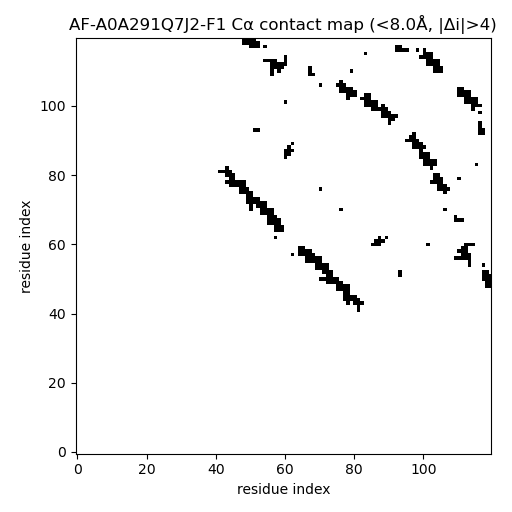.924 -3.003 1.00 97.44 88 GLN A CA 1
ATOM 595 C C . GLN A 1 88 ? 8.996 5.818 -4.042 1.00 97.44 88 GLN A C 1
ATOM 597 O O . GLN A 1 88 ? 8.265 4.823 -4.029 1.00 97.44 88 GLN A O 1
ATOM 602 N N . THR A 1 89 ? 10.023 5.983 -4.872 1.00 97.56 89 THR A N 1
ATOM 603 C CA . THR A 1 89 ? 10.530 4.927 -5.745 1.00 97.56 89 THR A CA 1
ATOM 604 C C . THR A 1 89 ? 11.087 3.779 -4.913 1.00 97.56 89 THR A C 1
ATOM 606 O O . THR A 1 89 ? 11.899 3.984 -4.007 1.00 97.56 89 THR A O 1
ATOM 609 N N . TYR A 1 90 ? 10.654 2.568 -5.223 1.00 93.88 90 TYR A N 1
ATOM 610 C CA . TYR A 1 90 ? 11.176 1.331 -4.665 1.00 93.88 90 TYR A CA 1
ATOM 611 C C . TYR A 1 90 ? 11.867 0.527 -5.762 1.00 93.88 90 TYR A C 1
ATOM 613 O O . TYR A 1 90 ? 11.533 0.649 -6.938 1.00 93.88 90 TYR A O 1
ATOM 621 N N . ARG A 1 91 ? 12.851 -0.280 -5.360 1.00 96.25 91 ARG A N 1
ATOM 622 C CA . ARG A 1 91 ? 13.653 -1.106 -6.262 1.00 96.25 91 ARG A CA 1
ATOM 623 C C . ARG A 1 91 ? 13.623 -2.561 -5.822 1.00 96.25 91 ARG A C 1
ATOM 625 O O . ARG A 1 91 ? 13.556 -2.814 -4.618 1.00 96.25 91 ARG A O 1
ATOM 632 N N . ASN A 1 92 ? 13.711 -3.477 -6.783 1.00 95.06 92 ASN A N 1
ATOM 633 C CA . ASN A 1 92 ? 13.812 -4.925 -6.567 1.00 95.06 92 ASN A CA 1
ATOM 634 C C . ASN A 1 92 ? 12.728 -5.476 -5.626 1.00 95.06 92 ASN A C 1
ATOM 636 O O . ASN A 1 92 ? 13.013 -6.233 -4.697 1.00 95.06 92 ASN A O 1
ATOM 640 N N . LEU A 1 93 ? 11.478 -5.053 -5.827 1.00 93.25 93 LEU A N 1
ATOM 641 C CA . LEU A 1 93 ? 10.367 -5.402 -4.945 1.00 93.25 93 LEU A CA 1
ATOM 642 C C . LEU A 1 93 ? 9.309 -6.192 -5.714 1.00 93.25 93 LEU A C 1
ATOM 644 O O . LEU A 1 93 ? 8.836 -5.745 -6.756 1.00 93.25 93 LEU A O 1
ATOM 648 N N . CYS A 1 94 ? 8.916 -7.357 -5.193 1.00 92.75 94 CYS A N 1
ATOM 649 C CA . CYS A 1 94 ? 7.833 -8.177 -5.747 1.00 92.75 94 CYS A CA 1
ATOM 650 C C . CYS A 1 94 ? 8.008 -8.537 -7.240 1.00 92.75 94 CYS A C 1
ATOM 652 O O . CYS A 1 94 ? 7.037 -8.710 -7.986 1.00 92.75 94 CYS A O 1
ATOM 654 N N . GLY A 1 95 ? 9.264 -8.685 -7.674 1.00 92.25 95 GLY A N 1
ATOM 655 C CA . GLY A 1 95 ? 9.651 -9.029 -9.046 1.00 92.25 95 GLY A CA 1
ATOM 656 C C . GLY A 1 95 ? 9.680 -7.852 -10.023 1.00 92.25 95 GLY A C 1
ATOM 657 O O . GLY A 1 95 ? 9.619 -8.092 -11.222 1.00 92.25 95 GLY A O 1
ATOM 658 N N . TRP A 1 96 ? 9.715 -6.612 -9.527 1.00 94.12 96 TRP A N 1
ATOM 659 C CA . TRP A 1 96 ? 9.890 -5.401 -10.331 1.00 94.12 96 TRP A CA 1
ATOM 660 C C . TRP A 1 96 ? 11.209 -4.712 -9.968 1.00 94.12 96 TRP A C 1
ATOM 662 O O . TRP A 1 96 ? 11.515 -4.558 -8.780 1.00 94.12 96 TRP A O 1
ATOM 672 N N . ASP A 1 97 ? 11.957 -4.266 -10.980 1.00 95.50 97 ASP A N 1
ATOM 673 C CA . ASP A 1 97 ? 13.273 -3.636 -10.800 1.00 95.50 97 ASP A CA 1
ATOM 674 C C . ASP A 1 97 ? 13.166 -2.225 -10.213 1.00 95.50 97 ASP A C 1
ATOM 676 O O . ASP A 1 97 ? 13.895 -1.880 -9.282 1.00 95.50 97 ASP A O 1
ATOM 680 N N . GLU A 1 98 ? 12.232 -1.417 -10.718 1.00 95.81 98 GLU A N 1
ATOM 681 C CA . GLU A 1 98 ? 11.962 -0.058 -10.253 1.00 95.81 98 GLU A CA 1
ATOM 682 C C . GLU A 1 98 ? 10.506 0.334 -10.542 1.00 95.81 98 GLU A C 1
ATOM 684 O O . GLU A 1 98 ? 10.019 0.175 -11.659 1.00 95.81 98 GLU A O 1
ATOM 689 N N . ASP A 1 99 ? 9.809 0.872 -9.541 1.00 96.88 99 ASP A N 1
ATOM 690 C CA . ASP A 1 99 ? 8.499 1.511 -9.710 1.00 96.88 99 ASP A CA 1
ATOM 691 C C . ASP A 1 99 ? 8.295 2.535 -8.577 1.00 96.88 99 ASP A C 1
ATOM 693 O O . ASP A 1 99 ? 8.981 2.529 -7.551 1.00 96.88 99 ASP A O 1
ATOM 697 N N . ASN A 1 100 ? 7.361 3.458 -8.756 1.00 97.25 100 ASN A N 1
ATOM 698 C CA . ASN A 1 100 ? 6.985 4.463 -7.770 1.00 97.25 100 ASN A CA 1
ATOM 699 C C . ASN A 1 100 ? 5.476 4.504 -7.506 1.00 97.25 100 ASN A C 1
ATOM 701 O O . ASN A 1 100 ? 5.022 5.400 -6.792 1.00 97.25 100 ASN A O 1
ATOM 705 N N . ARG A 1 101 ? 4.697 3.571 -8.065 1.00 97.06 101 ARG A N 1
ATOM 706 C CA . ARG A 1 101 ? 3.243 3.501 -7.895 1.00 97.06 101 ARG A CA 1
ATOM 707 C C . ARG A 1 101 ? 2.855 2.773 -6.615 1.00 97.06 101 ARG A C 1
ATOM 709 O O . ARG A 1 101 ? 3.408 1.726 -6.269 1.00 97.06 101 ARG A O 1
ATOM 716 N N . TRP A 1 102 ? 1.890 3.357 -5.915 1.00 97.50 102 TRP A N 1
ATOM 717 C CA . TRP A 1 102 ? 1.345 2.853 -4.665 1.00 97.50 102 TRP A CA 1
ATOM 718 C C . TRP A 1 102 ? -0.172 2.765 -4.740 1.00 97.50 102 TRP A C 1
ATOM 720 O O . TRP A 1 102 ? -0.861 3.728 -5.090 1.00 97.50 102 TRP A O 1
ATOM 730 N N . SER A 1 103 ? -0.675 1.617 -4.322 1.00 96.12 103 SER A N 1
ATOM 731 C CA . SER A 1 103 ? -2.079 1.255 -4.323 1.00 96.12 103 SER A CA 1
ATOM 732 C C . SER A 1 103 ? -2.689 1.515 -2.944 1.00 96.12 103 SER A C 1
ATOM 734 O O . SER A 1 103 ? -2.185 1.002 -1.936 1.00 96.12 103 SER A O 1
ATOM 736 N N . PRO A 1 104 ? -3.749 2.336 -2.853 1.00 96.31 104 PRO A N 1
ATOM 737 C CA . PRO A 1 104 ? -4.451 2.563 -1.603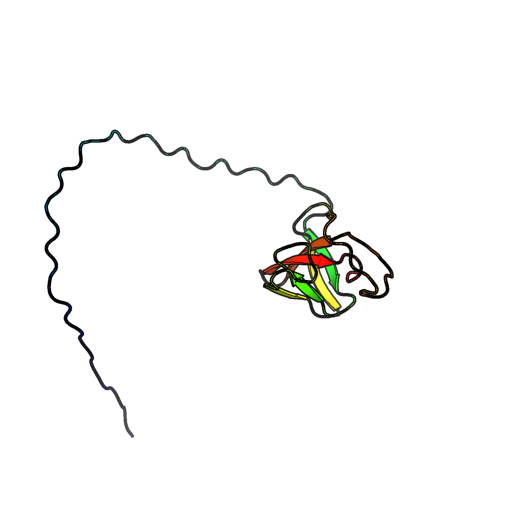 1.00 96.31 104 PRO A CA 1
ATOM 738 C C . PRO A 1 104 ? -5.451 1.427 -1.373 1.00 96.31 104 PRO A C 1
ATOM 740 O O . PRO A 1 104 ? -6.398 1.249 -2.141 1.00 96.31 104 PRO A O 1
ATOM 743 N N . ILE A 1 105 ? -5.258 0.663 -0.299 1.00 96.44 105 ILE A N 1
ATOM 744 C CA . ILE A 1 105 ? -6.056 -0.528 0.003 1.00 96.44 105 ILE A CA 1
ATOM 745 C C . ILE A 1 105 ? -6.712 -0.463 1.384 1.00 96.44 105 ILE A C 1
ATOM 747 O O . ILE A 1 105 ? -6.270 0.255 2.285 1.00 96.44 105 ILE A O 1
ATOM 751 N N . ALA A 1 106 ? -7.772 -1.251 1.546 1.00 96.44 106 ALA A N 1
ATOM 752 C CA . ALA A 1 106 ? -8.402 -1.598 2.807 1.00 96.44 106 ALA A CA 1
ATOM 753 C C . ALA A 1 106 ? -8.358 -3.116 2.996 1.00 96.44 106 ALA A C 1
ATOM 755 O O . ALA A 1 106 ? -8.966 -3.867 2.227 1.00 96.44 106 ALA A O 1
ATOM 756 N N . TYR A 1 107 ? -7.677 -3.563 4.048 1.00 97.12 107 TYR A N 1
ATOM 757 C CA . TYR A 1 107 ? -7.583 -4.968 4.431 1.00 97.12 107 TYR A CA 1
ATOM 758 C C . TYR A 1 107 ? -7.946 -5.124 5.906 1.00 97.12 107 TYR A C 1
ATOM 760 O O . TYR A 1 107 ? -7.295 -4.542 6.769 1.00 97.12 107 TYR A O 1
ATOM 768 N N . ARG A 1 108 ? -9.005 -5.892 6.201 1.00 95.56 108 ARG A N 1
ATOM 769 C CA . ARG A 1 108 ? -9.484 -6.155 7.576 1.00 95.56 108 ARG A CA 1
ATOM 770 C C . ARG A 1 108 ? -9.630 -4.882 8.435 1.00 95.56 108 ARG A C 1
ATOM 772 O O . ARG A 1 108 ? -9.211 -4.847 9.583 1.00 95.56 108 ARG A O 1
ATOM 779 N N . GLY A 1 109 ? -10.176 -3.814 7.851 1.00 93.50 109 GLY A N 1
ATOM 780 C CA . GLY A 1 109 ? -10.369 -2.521 8.525 1.00 93.50 109 GLY A CA 1
ATOM 781 C C . GLY A 1 109 ? -9.148 -1.591 8.518 1.00 93.50 109 GLY A C 1
ATOM 782 O O . GLY A 1 109 ? -9.307 -0.389 8.716 1.00 93.50 109 GLY A O 1
ATOM 783 N N . MET A 1 110 ? -7.951 -2.091 8.202 1.00 96.00 110 MET A N 1
ATOM 784 C CA . MET A 1 110 ? -6.749 -1.267 8.063 1.00 96.00 110 MET A CA 1
ATOM 785 C C . MET A 1 110 ? -6.723 -0.609 6.687 1.00 96.00 110 MET A C 1
ATOM 787 O O . MET A 1 110 ? -6.831 -1.296 5.671 1.00 96.00 110 MET A O 1
ATOM 791 N N . LYS A 1 111 ? -6.550 0.714 6.653 1.00 96.44 111 LYS A N 1
ATOM 792 C CA . LYS A 1 111 ? -6.384 1.489 5.419 1.00 96.44 111 LYS A CA 1
ATOM 793 C C . LYS A 1 111 ? -4.949 1.976 5.300 1.00 96.44 111 LYS A C 1
ATOM 795 O O . LYS A 1 111 ? -4.379 2.466 6.273 1.00 96.44 111 LYS A O 1
ATOM 800 N N . GLY A 1 112 ? -4.386 1.884 4.105 1.00 97.00 112 GLY A N 1
ATOM 801 C CA . GLY A 1 112 ? -3.059 2.415 3.834 1.00 97.00 112 GLY A CA 1
ATOM 802 C C . GLY A 1 112 ? -2.594 2.102 2.426 1.00 97.00 112 GLY A C 1
ATOM 803 O O . GLY A 1 112 ? -3.397 1.805 1.546 1.00 97.00 112 GLY A O 1
ATOM 804 N N . TRP A 1 113 ? -1.287 2.181 2.237 1.00 97.88 113 TRP A N 1
ATOM 805 C CA . TRP A 1 113 ? -0.631 2.088 0.945 1.00 97.88 113 TRP A CA 1
ATOM 806 C C . TRP A 1 113 ? 0.235 0.841 0.868 1.00 97.88 113 TRP A C 1
ATOM 808 O O . TRP A 1 113 ? 0.955 0.519 1.821 1.00 97.88 113 TRP A O 1
ATOM 818 N N . VAL A 1 114 ? 0.191 0.183 -0.284 1.00 97.12 114 VAL A N 1
ATOM 819 C CA . VAL A 1 114 ? 1.101 -0.901 -0.660 1.00 97.12 114 VAL A CA 1
ATOM 820 C C . VAL A 1 114 ? 1.730 -0.595 -2.025 1.00 97.12 114 VAL A C 1
ATOM 822 O O . VAL A 1 114 ? 1.105 0.090 -2.832 1.00 97.12 114 VAL A O 1
ATOM 825 N N . PRO A 1 115 ? 2.960 -1.048 -2.299 1.00 97.62 115 PRO A N 1
ATOM 826 C CA . PRO A 1 115 ? 3.547 -0.988 -3.636 1.00 97.62 115 PRO A CA 1
ATOM 827 C C . PRO A 1 115 ? 2.691 -1.760 -4.648 1.00 97.62 115 PRO A C 1
ATOM 829 O O . PRO A 1 115 ? 2.389 -2.931 -4.416 1.00 97.62 115 PRO A O 1
ATOM 832 N N . THR A 1 116 ? 2.331 -1.129 -5.767 1.00 95.81 116 THR A N 1
ATOM 833 C CA . THR A 1 116 ? 1.536 -1.753 -6.844 1.00 95.81 116 THR A CA 1
ATOM 834 C C . THR A 1 116 ? 2.232 -2.998 -7.413 1.00 95.81 116 THR A C 1
ATOM 836 O O . THR A 1 116 ? 1.577 -3.980 -7.728 1.00 95.81 116 THR A O 1
ATOM 839 N N . ALA A 1 117 ? 3.567 -3.036 -7.444 1.00 96.50 117 ALA A N 1
ATOM 840 C CA . ALA A 1 117 ? 4.325 -4.223 -7.864 1.00 96.50 117 ALA A CA 1
ATOM 841 C C . ALA A 1 117 ? 4.018 -5.503 -7.053 1.00 96.50 117 ALA A C 1
ATOM 843 O O . ALA A 1 117 ? 4.258 -6.617 -7.521 1.00 96.50 117 ALA A O 1
ATOM 844 N N . CYS A 1 118 ? 3.501 -5.360 -5.829 1.00 96.06 118 CYS A N 1
ATOM 845 C CA . CYS A 1 118 ? 3.210 -6.468 -4.919 1.00 96.06 118 CYS A CA 1
ATOM 846 C C . CYS A 1 118 ? 1.781 -6.999 -5.022 1.00 96.06 118 CYS A C 1
ATOM 848 O O . CYS A 1 118 ? 1.348 -7.751 -4.144 1.00 96.06 118 CYS A O 1
ATOM 850 N N . GLU A 1 119 ? 1.048 -6.623 -6.064 1.00 94.12 119 GLU A N 1
ATOM 851 C CA . GLU A 1 119 ? -0.372 -6.914 -6.211 1.00 94.12 119 GLU A CA 1
ATOM 852 C C . GLU A 1 119 ? -0.689 -7.600 -7.554 1.00 94.12 119 GLU A C 1
ATOM 854 O O . GLU A 1 119 ? 0.063 -7.444 -8.517 1.00 94.12 119 GLU A O 1
ATOM 859 N N . ILE A 1 120 ? -1.749 -8.422 -7.583 1.00 89.06 120 ILE A N 1
ATOM 860 C CA . ILE A 1 120 ? -2.245 -9.181 -8.752 1.00 89.06 120 ILE A CA 1
ATOM 861 C C . ILE A 1 120 ? -3.773 -9.200 -8.819 1.00 89.06 120 ILE A C 1
ATOM 863 O O . ILE A 1 120 ? -4.430 -9.068 -7.751 1.00 89.06 120 ILE A O 1
#

Foldseek 3Di:
DDDDDDDDDDDDDDDDDDDDDDDDDDDDDDDDDDDPPDDPDAPQFFDKKFFCAWWFFAAFLDPPGDGPGIRHHGDIWTFHDNDWDFDDWDAPPLNHGIDRTWTFTADPNDTGIDHPSRID

Radius of gyration: 25.57 Å; Cα contacts (8 Å, |Δi|>4): 197; chains: 1; bounding box: 42×61×60 Å

Solvent-accessible surface area (backbone atoms only — not comparable to full-atom values): 7606 Å² total; per-residue (Å²): 134,82,90,85,88,86,79,90,84,86,79,87,79,81,84,81,91,77,79,93,74,90,78,78,94,72,84,87,73,85,81,78,78,82,77,82,76,79,77,77,89,44,92,38,41,62,40,76,40,27,25,68,42,70,41,60,25,10,74,41,56,38,97,85,37,60,66,76,46,76,43,49,53,71,40,73,29,26,27,71,42,62,60,68,41,79,48,54,73,48,62,72,44,71,89,35,68,69,54,32,48,23,34,39,32,37,45,98,88,43,70,27,24,35,58,46,59,33,48,91